Protein AF-M6W4L4-F1 (afdb_monomer)

Solvent-accessible surface area (backbone atoms only — not comparable to full-atom values): 7392 Å² total; per-residue (Å²): 112,64,77,73,66,74,75,53,56,67,71,57,54,54,48,52,51,52,49,51,53,52,50,52,51,51,52,45,53,54,50,35,35,76,71,67,80,42,81,84,80,82,80,94,47,87,72,47,58,64,54,51,49,45,44,52,48,52,65,40,52,47,45,51,48,51,49,65,61,50,50,76,80,43,56,58,68,59,44,53,48,54,60,58,44,46,64,48,53,49,54,52,50,39,32,74,76,70,63,50,80,78,48,72,67,55,52,52,50,40,51,52,47,52,50,52,44,54,51,51,54,63,68,56,69,82,117

Sequence (127 aa):
MDRVSAEIPIRVSIFYQSFVAGFLALVSVIGLHFIGIEEARVNPSMRLIPVVLYNALLASVLTTFLQTKFQRYVSPTRVGIIFSLEPVFSSIIAFLLLGETSGPIRIAGCTIVFAGLILAELIGKDR

Mean predicted aligned error: 7.34 Å

pLDDT: mean 85.25, std 9.57, range [44.06, 95.19]

Organism: NCBI:txid1192866

Structure (mmCIF, N/CA/C/O backbone):
data_AF-M6W4L4-F1
#
_entry.id   AF-M6W4L4-F1
#
loop_
_atom_site.group_PDB
_atom_site.id
_atom_site.type_symbol
_atom_site.label_atom_id
_atom_site.label_alt_id
_atom_site.label_comp_id
_atom_site.label_asym_id
_atom_site.label_entity_id
_atom_site.label_seq_id
_atom_site.pdbx_PDB_ins_code
_atom_site.Cartn_x
_atom_site.Cartn_y
_atom_site.Cartn_z
_atom_site.occupancy
_atom_site.B_iso_or_equiv
_atom_site.auth_seq_id
_atom_site.auth_comp_id
_atom_site.auth_asym_id
_atom_site.auth_atom_id
_atom_site.pdbx_PDB_model_num
ATOM 1 N N . MET A 1 1 ? -11.902 -2.347 16.437 1.00 51.88 1 MET A N 1
ATOM 2 C CA . MET A 1 1 ? -10.468 -2.638 16.602 1.00 51.88 1 MET A CA 1
ATOM 3 C C . MET A 1 1 ? -10.373 -3.878 17.451 1.00 51.88 1 MET A C 1
ATOM 5 O O . MET A 1 1 ? -11.124 -3.970 18.415 1.00 51.88 1 MET A O 1
ATOM 9 N N . ASP A 1 2 ? -9.513 -4.821 17.081 1.00 57.72 2 ASP A N 1
ATOM 10 C CA . ASP A 1 2 ? -9.141 -5.898 17.997 1.00 57.72 2 ASP A CA 1
ATOM 11 C C . ASP A 1 2 ? -8.483 -5.277 19.243 1.00 57.72 2 ASP A C 1
ATOM 13 O O . ASP A 1 2 ? -7.835 -4.228 19.115 1.00 57.72 2 ASP A O 1
ATOM 17 N N . ARG A 1 3 ? -8.675 -5.854 20.439 1.00 56.09 3 ARG A N 1
ATOM 18 C CA . ARG A 1 3 ? -8.299 -5.219 21.731 1.00 56.09 3 ARG A CA 1
ATOM 19 C C . ARG A 1 3 ? -6.858 -4.686 21.748 1.00 56.09 3 ARG A C 1
ATOM 21 O O . ARG A 1 3 ? -6.610 -3.591 22.239 1.00 56.09 3 ARG A O 1
ATOM 28 N N . VAL A 1 4 ? -5.947 -5.408 21.101 1.00 62.19 4 VAL A N 1
ATOM 29 C CA . VAL A 1 4 ? -4.513 -5.095 21.003 1.00 62.19 4 VAL A CA 1
ATOM 30 C C . VAL A 1 4 ? -4.235 -3.760 20.300 1.00 62.19 4 VAL A C 1
ATOM 32 O O . VAL A 1 4 ? -3.339 -3.018 20.691 1.00 62.19 4 VAL A O 1
ATOM 35 N N . SER A 1 5 ? -5.013 -3.397 19.277 1.00 57.59 5 SER A N 1
ATOM 36 C CA . SER A 1 5 ? -4.729 -2.194 18.486 1.00 57.59 5 SER A CA 1
ATOM 37 C C . SER A 1 5 ? -5.163 -0.897 19.178 1.00 57.59 5 SER A C 1
ATOM 39 O O . SER A 1 5 ? -4.757 0.178 18.738 1.00 57.59 5 SER A O 1
ATOM 41 N N . ALA A 1 6 ? -5.999 -0.979 20.220 1.00 63.41 6 ALA A N 1
ATOM 42 C CA . ALA A 1 6 ? -6.439 0.177 21.004 1.00 63.41 6 ALA A CA 1
ATOM 43 C C . ALA A 1 6 ? -5.392 0.621 22.037 1.00 63.41 6 ALA A C 1
ATOM 45 O O . ALA A 1 6 ? -5.361 1.792 22.409 1.00 63.41 6 ALA A O 1
ATOM 46 N N . GLU A 1 7 ? -4.525 -0.299 22.463 1.00 73.50 7 GLU A N 1
ATOM 47 C CA . GLU A 1 7 ? -3.508 -0.064 23.494 1.00 73.50 7 GLU A CA 1
ATOM 48 C C . GLU A 1 7 ? -2.176 0.429 22.909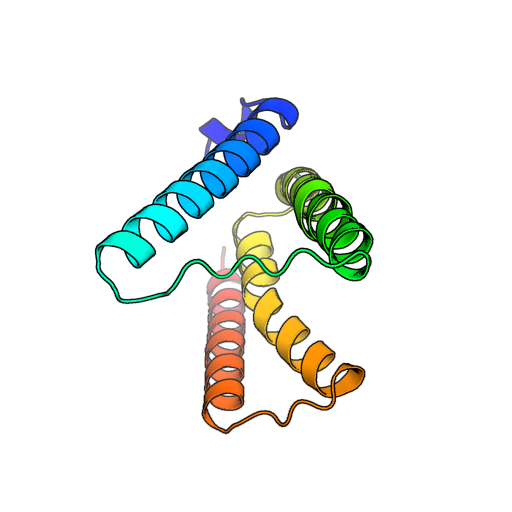 1.00 73.50 7 GLU A C 1
ATOM 50 O O . GLU A 1 7 ? -1.390 1.085 23.593 1.00 73.50 7 GLU A O 1
ATOM 55 N N . ILE A 1 8 ? -1.920 0.158 21.625 1.00 80.94 8 ILE A N 1
ATOM 56 C CA . ILE A 1 8 ? -0.656 0.509 20.973 1.00 80.94 8 ILE A CA 1
ATOM 57 C C . ILE A 1 8 ? -0.686 1.967 20.476 1.00 80.94 8 ILE A C 1
ATOM 59 O O . ILE A 1 8 ? -1.593 2.361 19.736 1.00 80.94 8 ILE A O 1
ATOM 63 N N . PRO A 1 9 ? 0.331 2.791 20.802 1.00 86.06 9 PRO A N 1
ATOM 64 C CA . PRO A 1 9 ? 0.440 4.140 20.261 1.00 86.06 9 PRO A CA 1
ATOM 65 C C . PRO A 1 9 ? 0.568 4.122 18.733 1.00 86.06 9 PRO A C 1
ATOM 67 O O . PRO A 1 9 ? 1.378 3.389 18.179 1.00 86.06 9 PRO A O 1
ATOM 70 N N . ILE A 1 10 ? -0.124 5.027 18.039 1.00 83.38 10 ILE A N 1
ATOM 71 C CA . ILE A 1 10 ? -0.116 5.118 16.561 1.00 83.38 10 ILE A CA 1
ATOM 72 C C . ILE A 1 10 ? 1.292 5.196 15.968 1.00 83.38 10 ILE A C 1
ATOM 74 O O . ILE A 1 10 ? 1.558 4.612 14.924 1.00 83.38 10 ILE A O 1
ATOM 78 N N . ARG A 1 11 ? 2.210 5.899 16.645 1.00 85.31 11 ARG A N 1
ATOM 79 C CA . ARG A 1 11 ? 3.616 5.995 16.223 1.00 85.31 11 ARG A CA 1
ATOM 80 C C . ARG A 1 11 ? 4.279 4.620 16.132 1.00 85.31 11 ARG A C 1
ATOM 82 O O . ARG A 1 11 ? 5.044 4.376 15.209 1.00 85.31 11 ARG A O 1
ATOM 89 N N . VAL A 1 12 ? 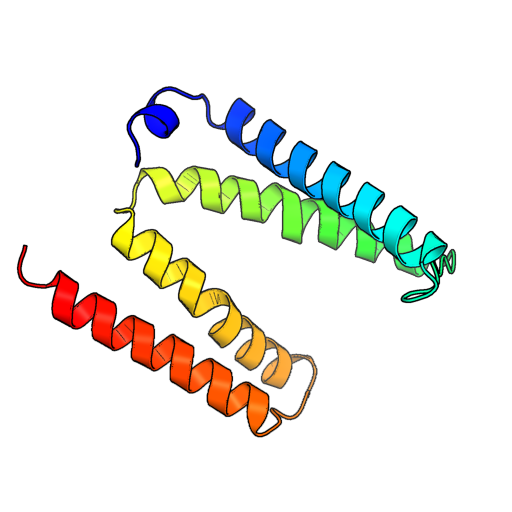3.949 3.733 17.068 1.00 87.19 12 VAL A N 1
ATOM 90 C CA . VAL A 1 12 ? 4.466 2.367 17.133 1.00 87.19 12 VAL A CA 1
ATOM 91 C C . VAL A 1 12 ? 3.857 1.525 16.009 1.00 87.19 12 VAL A C 1
ATOM 93 O O . VAL A 1 12 ? 4.599 0.865 15.290 1.00 87.19 12 VAL A O 1
ATOM 96 N N . SER A 1 13 ? 2.545 1.621 15.765 1.00 86.81 13 SER A N 1
ATOM 97 C CA . SER A 1 13 ? 1.889 0.915 14.650 1.00 86.81 13 SER A CA 1
ATOM 98 C C . SER A 1 13 ? 2.452 1.310 13.280 1.00 86.81 13 SER A C 1
ATOM 100 O O . SER A 1 13 ? 2.773 0.437 12.479 1.00 86.81 13 SER A O 1
ATOM 102 N N . ILE A 1 14 ? 2.629 2.611 13.026 1.00 88.06 14 ILE A N 1
ATOM 103 C CA . ILE A 1 14 ? 3.189 3.110 11.758 1.00 88.06 14 ILE A CA 1
ATOM 104 C C . ILE A 1 14 ? 4.635 2.644 11.582 1.00 88.06 14 ILE A C 1
ATOM 106 O O . ILE A 1 14 ? 5.027 2.265 10.477 1.00 88.06 14 ILE A O 1
ATOM 110 N N . PHE A 1 15 ? 5.422 2.663 12.662 1.00 90.19 15 PHE A N 1
ATOM 111 C CA . PHE A 1 15 ? 6.796 2.173 12.638 1.00 90.19 15 PHE A CA 1
ATOM 112 C C . PHE A 1 15 ? 6.844 0.690 12.265 1.00 90.19 15 PHE A C 1
ATOM 114 O O . PHE A 1 15 ? 7.547 0.335 11.323 1.00 90.19 15 PHE A O 1
ATOM 121 N N . TYR A 1 16 ? 6.052 -0.157 12.931 1.00 90.31 16 TYR A N 1
ATOM 122 C CA . TYR A 1 16 ? 5.989 -1.584 12.612 1.00 90.31 16 TYR A CA 1
ATOM 123 C C . TYR A 1 16 ? 5.527 -1.834 11.178 1.00 90.31 16 TYR A C 1
ATOM 125 O O . TYR A 1 16 ? 6.157 -2.616 10.474 1.00 90.31 16 TYR A O 1
ATOM 133 N N . GLN A 1 17 ? 4.477 -1.154 10.717 1.00 89.44 17 GLN A N 1
ATOM 134 C CA . GLN A 1 17 ? 3.968 -1.336 9.359 1.00 89.44 17 GLN A CA 1
ATOM 135 C C . GLN A 1 17 ? 5.007 -0.940 8.302 1.00 89.44 17 GLN A C 1
ATOM 137 O O . GLN A 1 17 ? 5.260 -1.709 7.378 1.00 89.44 17 GLN A O 1
ATOM 142 N N . SER A 1 18 ? 5.648 0.221 8.465 1.00 89.56 18 SER A N 1
ATOM 143 C CA . SER A 1 18 ? 6.666 0.708 7.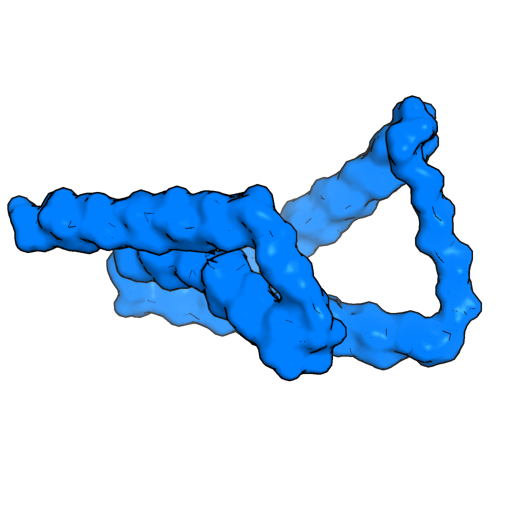522 1.00 89.56 18 SER A CA 1
ATOM 144 C C . SER A 1 18 ? 7.918 -0.167 7.541 1.00 89.56 18 SER A C 1
ATOM 146 O O . SER A 1 18 ? 8.491 -0.456 6.492 1.00 89.56 18 SER A O 1
ATOM 148 N N . 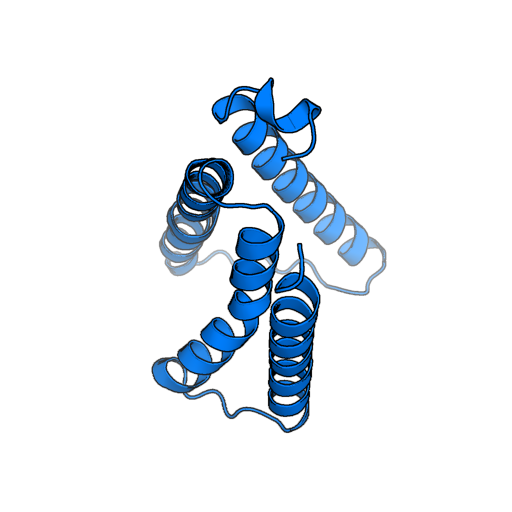PHE A 1 19 ? 8.325 -0.623 8.729 1.00 91.94 19 PHE A N 1
ATOM 149 C CA . PHE A 1 19 ? 9.466 -1.515 8.893 1.00 91.94 19 PHE A CA 1
ATOM 150 C C . PHE A 1 19 ? 9.213 -2.879 8.251 1.00 91.94 19 PHE A C 1
ATOM 152 O O . PHE A 1 19 ? 10.018 -3.325 7.440 1.00 91.94 19 PHE A O 1
ATOM 159 N N . VAL A 1 20 ? 8.088 -3.524 8.571 1.00 93.25 20 VAL A N 1
ATOM 160 C CA . VAL A 1 20 ? 7.742 -4.846 8.032 1.00 93.25 20 VAL A CA 1
ATOM 161 C C . VAL A 1 20 ? 7.558 -4.777 6.519 1.00 93.25 20 VAL A C 1
ATOM 163 O O . VAL A 1 20 ? 8.124 -5.606 5.814 1.00 93.25 20 VAL A O 1
ATOM 166 N N . ALA A 1 21 ? 6.837 -3.777 6.005 1.00 91.06 21 ALA A N 1
ATOM 167 C CA . ALA A 1 21 ? 6.647 -3.612 4.566 1.00 91.06 21 ALA A CA 1
ATOM 168 C C . ALA A 1 21 ? 7.981 -3.394 3.836 1.00 91.06 21 ALA A C 1
ATOM 170 O O . ALA A 1 21 ? 8.251 -4.066 2.843 1.00 91.06 21 ALA A O 1
ATOM 171 N N . GLY A 1 22 ? 8.841 -2.509 4.353 1.00 91.75 22 GLY A N 1
ATOM 172 C CA . GLY A 1 22 ? 10.158 -2.249 3.769 1.00 91.75 22 GLY A CA 1
ATOM 173 C C . GLY A 1 22 ? 11.082 -3.467 3.827 1.00 91.75 22 GLY A C 1
ATOM 174 O O . GLY A 1 22 ? 11.710 -3.814 2.830 1.00 91.75 22 GLY A O 1
ATOM 175 N N . PHE A 1 23 ? 11.132 -4.153 4.971 1.00 94.62 23 PHE A N 1
ATOM 176 C CA . PHE A 1 23 ? 11.952 -5.349 5.151 1.00 94.62 23 PHE A CA 1
ATOM 177 C C . PHE A 1 23 ? 11.502 -6.489 4.234 1.00 94.62 23 PHE A C 1
ATOM 179 O O . PHE A 1 23 ? 12.323 -7.056 3.517 1.00 94.62 23 PHE A O 1
ATOM 186 N N . LEU A 1 24 ? 10.201 -6.793 4.206 1.00 95.19 24 LEU A N 1
ATOM 187 C CA . LEU A 1 24 ? 9.666 -7.841 3.340 1.00 95.19 24 LEU A CA 1
ATOM 188 C C . LEU A 1 24 ? 9.841 -7.500 1.861 1.00 95.19 24 LEU A C 1
ATOM 190 O O . LEU A 1 24 ? 10.168 -8.397 1.088 1.00 95.19 24 LEU A O 1
ATOM 194 N N . ALA A 1 25 ? 9.687 -6.234 1.464 1.00 91.88 25 ALA A N 1
ATOM 195 C CA . ALA A 1 25 ? 9.954 -5.810 0.091 1.00 91.88 25 ALA A CA 1
ATOM 196 C C . ALA A 1 25 ? 11.421 -6.057 -0.301 1.00 91.88 25 ALA A C 1
ATOM 198 O O . ALA A 1 25 ? 11.680 -6.638 -1.353 1.00 91.88 25 ALA A O 1
ATOM 199 N N . LEU A 1 26 ? 12.381 -5.697 0.561 1.00 91.81 26 LEU A N 1
ATOM 200 C CA . LEU A 1 26 ? 13.809 -5.936 0.316 1.00 91.81 26 LEU A CA 1
ATOM 201 C C . LEU A 1 26 ? 14.143 -7.429 0.236 1.00 91.81 26 LEU A C 1
ATOM 203 O O . LEU A 1 26 ? 14.803 -7.862 -0.708 1.00 91.81 26 LEU A O 1
ATOM 207 N N . VAL A 1 27 ? 13.660 -8.222 1.197 1.00 94.12 27 VAL A N 1
ATOM 208 C CA . VAL A 1 27 ? 13.850 -9.680 1.200 1.00 94.12 27 VAL A CA 1
ATOM 209 C C . VAL A 1 27 ? 13.234 -10.309 -0.049 1.00 94.12 27 VAL A C 1
ATOM 211 O O . VAL A 1 27 ? 13.854 -11.184 -0.647 1.00 94.12 27 VAL A O 1
ATOM 214 N N . SER A 1 28 ? 12.058 -9.841 -0.477 1.00 92.38 28 SER A N 1
ATOM 215 C CA . SER A 1 28 ? 11.378 -10.349 -1.675 1.00 92.38 28 SER A CA 1
ATOM 216 C C . SER A 1 28 ? 12.170 -10.052 -2.944 1.00 92.38 28 SER A C 1
ATOM 218 O O . SER A 1 28 ? 12.389 -10.966 -3.729 1.00 92.38 28 SER A O 1
ATOM 220 N N . VAL A 1 29 ? 12.663 -8.821 -3.127 1.00 92.25 29 VAL A N 1
ATOM 221 C CA . VAL A 1 29 ? 13.479 -8.455 -4.302 1.00 92.25 29 VAL A CA 1
ATOM 222 C C . VAL A 1 29 ? 14.752 -9.299 -4.370 1.00 92.25 29 VAL A C 1
ATOM 224 O O . VAL A 1 29 ? 15.085 -9.837 -5.424 1.00 92.25 29 VAL A O 1
ATOM 227 N N . ILE A 1 30 ? 15.448 -9.456 -3.242 1.00 91.25 30 ILE A N 1
ATOM 228 C CA . ILE A 1 30 ? 16.668 -10.268 -3.172 1.00 91.25 30 ILE A CA 1
ATOM 229 C C . ILE A 1 30 ? 16.342 -11.742 -3.456 1.00 91.25 30 ILE A C 1
ATOM 231 O O . ILE A 1 30 ? 17.003 -12.375 -4.277 1.00 91.25 30 ILE A O 1
ATOM 235 N N . GLY A 1 31 ? 15.306 -12.287 -2.814 1.00 92.12 31 GLY A N 1
ATOM 236 C CA . GLY A 1 31 ? 14.888 -13.677 -2.982 1.00 92.12 31 GLY A CA 1
ATOM 237 C C . GLY A 1 31 ? 14.462 -14.005 -4.414 1.00 92.12 31 GLY A C 1
ATOM 238 O O . GLY A 1 31 ? 14.944 -14.981 -4.983 1.00 92.12 31 GLY A O 1
ATOM 239 N N . LEU A 1 32 ? 13.616 -13.173 -5.025 1.00 92.94 32 LEU A N 1
ATOM 240 C CA . LEU A 1 32 ? 13.151 -13.358 -6.405 1.00 92.94 32 LEU A CA 1
ATOM 241 C C . LEU A 1 32 ? 14.296 -13.267 -7.418 1.00 92.94 32 LEU A C 1
ATOM 243 O O . LEU A 1 32 ? 14.306 -14.030 -8.388 1.00 92.94 32 LEU A O 1
ATOM 247 N N . HIS A 1 33 ? 15.283 -12.407 -7.151 1.00 90.75 33 HIS A N 1
ATOM 248 C CA . HIS A 1 33 ? 16.497 -12.326 -7.953 1.00 90.75 33 HIS A CA 1
ATOM 249 C C . HIS A 1 33 ? 17.323 -13.612 -7.894 1.00 90.75 33 HIS A C 1
ATOM 251 O O . HIS A 1 33 ? 17.718 -14.129 -8.938 1.00 90.75 33 HIS A O 1
ATOM 257 N N . PHE A 1 34 ? 17.529 -14.176 -6.701 1.00 90.06 34 PHE A N 1
ATOM 258 C CA . PHE A 1 34 ? 18.261 -15.439 -6.550 1.00 90.06 34 PHE A CA 1
ATOM 259 C C . PHE A 1 34 ? 17.544 -16.639 -7.179 1.00 90.06 34 PHE A C 1
ATOM 261 O O . PHE A 1 34 ? 18.205 -17.556 -7.662 1.00 90.06 34 PHE A O 1
ATOM 268 N N . ILE A 1 35 ? 16.210 -16.640 -7.190 1.00 92.38 35 ILE A N 1
ATOM 269 C CA . ILE A 1 35 ? 15.405 -17.707 -7.808 1.00 92.38 35 ILE A CA 1
ATOM 270 C C . ILE A 1 35 ? 15.344 -17.538 -9.343 1.00 92.38 35 ILE A C 1
ATOM 272 O O . ILE A 1 35 ? 14.942 -18.455 -10.054 1.00 92.38 35 ILE A O 1
ATOM 276 N N . GLY A 1 36 ? 15.776 -16.389 -9.876 1.00 88.75 36 GLY A N 1
ATOM 277 C CA . GLY A 1 36 ? 15.777 -16.105 -11.313 1.00 88.75 36 GLY A CA 1
ATOM 278 C C . GLY A 1 36 ? 14.388 -15.823 -11.894 1.00 88.75 36 GLY A C 1
ATOM 279 O O . GLY A 1 36 ? 14.219 -15.873 -13.109 1.00 88.75 36 GLY A O 1
ATOM 280 N N . ILE A 1 37 ? 13.393 -15.539 -11.045 1.00 90.69 37 ILE A N 1
ATOM 281 C CA . ILE A 1 37 ? 12.034 -15.172 -11.482 1.00 90.69 37 ILE A CA 1
ATOM 282 C C . ILE A 1 37 ? 12.002 -13.713 -11.943 1.00 90.69 37 ILE A C 1
ATOM 284 O O . ILE A 1 37 ? 11.355 -13.395 -12.938 1.00 90.69 37 ILE A O 1
ATOM 288 N N . GLU A 1 38 ? 12.698 -12.827 -11.227 1.00 85.94 38 GLU A N 1
ATOM 289 C CA . GLU A 1 38 ? 12.702 -11.393 -11.506 1.00 85.94 38 GLU A CA 1
ATOM 290 C C . GLU A 1 38 ? 14.124 -10.832 -11.403 1.00 85.94 38 GLU A C 1
ATOM 292 O O . GLU A 1 38 ? 14.834 -11.054 -10.425 1.00 85.94 38 GLU A O 1
ATOM 297 N N . GLU A 1 39 ? 14.577 -10.099 -12.418 1.00 84.00 39 GLU A N 1
ATOM 298 C CA . GLU A 1 39 ? 15.888 -9.451 -12.381 1.00 84.00 39 GLU A CA 1
ATOM 299 C C . GLU A 1 39 ? 15.816 -8.137 -11.598 1.00 84.00 39 GLU A C 1
ATOM 301 O O . GLU A 1 39 ? 15.050 -7.237 -11.948 1.00 84.00 39 GLU A O 1
ATOM 306 N N . ALA A 1 40 ? 16.672 -7.977 -10.585 1.00 82.94 40 ALA A N 1
ATOM 307 C CA . ALA A 1 40 ? 16.809 -6.716 -9.866 1.00 82.94 40 ALA A CA 1
ATOM 308 C C . ALA A 1 40 ? 17.430 -5.644 -10.781 1.00 82.94 40 ALA A C 1
ATOM 310 O O . ALA A 1 40 ? 18.650 -5.543 -10.927 1.00 82.94 40 ALA A O 1
ATOM 311 N N . ARG A 1 41 ? 16.584 -4.833 -11.422 1.00 82.19 41 ARG A N 1
ATOM 312 C CA . ARG A 1 41 ? 17.013 -3.755 -12.322 1.00 82.19 41 ARG A CA 1
ATOM 313 C C . ARG A 1 41 ? 17.070 -2.426 -11.583 1.00 82.19 41 ARG A C 1
ATOM 315 O O . ARG A 1 41 ? 16.044 -1.852 -11.234 1.00 82.19 41 ARG A O 1
ATOM 322 N N . VAL A 1 42 ? 18.277 -1.893 -11.418 1.00 81.69 42 VAL A N 1
ATOM 323 C CA . VAL A 1 42 ? 18.495 -0.529 -10.922 1.00 81.69 42 VAL A CA 1
ATOM 324 C C . VAL A 1 42 ? 19.045 0.307 -12.069 1.00 81.69 42 VAL A C 1
ATOM 326 O O . VAL A 1 42 ? 20.187 0.128 -12.479 1.00 81.69 42 VAL A O 1
ATOM 329 N N . ASN A 1 43 ? 18.227 1.214 -12.605 1.00 84.75 43 ASN A N 1
ATOM 330 C CA . ASN A 1 43 ? 18.656 2.172 -13.623 1.00 84.75 43 ASN A CA 1
ATOM 331 C C . ASN A 1 43 ? 18.754 3.571 -12.997 1.00 84.75 43 ASN A C 1
ATOM 333 O O . ASN A 1 43 ? 17.760 4.299 -12.998 1.00 84.75 43 ASN A O 1
ATOM 337 N N . PRO A 1 44 ? 19.905 3.943 -12.409 1.00 80.31 44 PRO A N 1
ATOM 338 C CA . PRO A 1 44 ? 20.049 5.214 -11.716 1.00 80.31 44 PRO A CA 1
ATOM 339 C C . PRO A 1 44 ? 19.866 6.380 -12.694 1.00 80.31 44 PRO A C 1
ATOM 341 O O . PRO A 1 44 ? 20.684 6.629 -13.574 1.00 80.31 44 PRO A O 1
ATOM 344 N N . SER A 1 45 ? 18.772 7.117 -12.514 1.00 90.25 45 SER A N 1
ATOM 345 C CA . SER A 1 45 ? 18.424 8.302 -13.291 1.00 90.25 45 SER A CA 1
ATOM 346 C C . SER A 1 45 ? 18.093 9.449 -12.349 1.00 90.25 45 SER A C 1
ATOM 348 O O . SER A 1 45 ? 17.438 9.251 -11.326 1.00 90.25 45 SER A O 1
ATOM 350 N N . MET A 1 46 ? 18.465 10.674 -12.724 1.00 89.75 46 MET A N 1
ATOM 351 C CA . MET A 1 46 ? 18.117 11.881 -11.963 1.00 89.75 46 MET A CA 1
ATOM 352 C C . MET A 1 46 ? 16.594 12.057 -11.815 1.00 89.75 46 MET A C 1
ATOM 354 O O . MET A 1 46 ? 16.120 12.671 -10.863 1.00 89.75 46 MET A O 1
ATOM 358 N N . ARG A 1 47 ? 15.811 11.461 -12.728 1.00 89.75 47 ARG A N 1
ATOM 359 C CA . ARG A 1 47 ? 14.342 11.437 -12.663 1.00 89.75 47 ARG A CA 1
ATOM 360 C C . ARG A 1 47 ? 13.792 10.494 -11.589 1.00 89.75 47 ARG A C 1
ATOM 362 O O . ARG A 1 47 ? 12.648 10.670 -11.187 1.00 89.75 47 ARG A O 1
ATOM 369 N N . LEU A 1 48 ? 14.572 9.524 -11.105 1.00 90.69 48 LEU A N 1
ATOM 370 C CA . LEU A 1 48 ? 14.116 8.598 -10.064 1.00 90.69 48 LEU A CA 1
ATOM 371 C C . LEU A 1 48 ? 13.992 9.272 -8.704 1.00 90.69 48 LEU A C 1
ATOM 373 O O . LEU A 1 48 ? 13.065 8.961 -7.970 1.00 90.69 48 LEU A O 1
ATOM 377 N N . ILE A 1 49 ? 14.891 10.201 -8.375 1.00 91.50 49 ILE A N 1
ATOM 378 C CA . ILE A 1 49 ? 14.917 10.862 -7.065 1.00 91.50 49 ILE A CA 1
ATOM 379 C C . ILE A 1 49 ? 13.550 11.480 -6.711 1.00 91.50 49 ILE A C 1
ATOM 381 O O . ILE A 1 49 ? 13.001 11.111 -5.672 1.00 91.50 49 ILE A O 1
ATOM 385 N N . PRO A 1 50 ? 12.941 12.352 -7.544 1.00 93.69 50 PRO A N 1
ATOM 386 C CA . PRO A 1 50 ? 11.641 12.932 -7.211 1.00 93.69 50 PRO A CA 1
ATOM 387 C C . PRO A 1 50 ? 10.511 11.894 -7.172 1.00 93.69 50 PRO A C 1
ATOM 389 O O . PRO A 1 50 ? 9.625 12.006 -6.330 1.00 93.69 50 PRO A O 1
ATOM 392 N N . VAL A 1 51 ? 10.544 10.867 -8.029 1.00 91.88 51 VAL A N 1
ATOM 393 C CA . VAL A 1 51 ? 9.514 9.811 -8.069 1.00 91.88 51 VAL A CA 1
ATOM 394 C C . VAL A 1 51 ? 9.568 8.940 -6.813 1.00 91.88 51 VAL A C 1
ATOM 396 O O . VAL A 1 51 ? 8.539 8.677 -6.192 1.00 91.88 51 VAL A O 1
ATOM 399 N N . VAL A 1 52 ? 10.769 8.539 -6.393 1.00 91.56 52 VAL A N 1
ATOM 400 C CA . VAL A 1 52 ? 10.989 7.758 -5.170 1.00 91.56 52 VAL A CA 1
ATOM 401 C C . VAL A 1 52 ? 10.610 8.576 -3.940 1.00 91.56 52 VAL A C 1
ATOM 403 O O . VAL A 1 52 ? 9.935 8.052 -3.057 1.00 91.56 52 VAL A O 1
ATOM 406 N N . LEU A 1 53 ? 10.975 9.861 -3.888 1.00 93.38 53 LEU A N 1
ATOM 407 C CA . LEU A 1 53 ? 10.584 10.743 -2.785 1.00 93.38 53 LEU A CA 1
ATOM 408 C C . LEU A 1 53 ? 9.067 10.930 -2.709 1.00 93.38 53 LEU A C 1
ATOM 410 O O . LEU A 1 53 ? 8.501 10.830 -1.621 1.00 93.38 53 LEU A O 1
ATOM 414 N N . TYR A 1 54 ? 8.403 11.147 -3.846 1.00 94.19 54 TYR A N 1
ATOM 415 C CA . TYR A 1 54 ? 6.944 11.216 -3.913 1.00 94.19 54 TYR A CA 1
ATOM 416 C C . TYR A 1 54 ? 6.303 9.927 -3.381 1.00 94.19 54 TYR A C 1
ATOM 418 O O . TYR A 1 54 ? 5.438 9.976 -2.503 1.00 94.19 54 TYR A O 1
ATOM 426 N N . ASN A 1 55 ? 6.770 8.768 -3.851 1.00 92.88 55 ASN A N 1
ATOM 427 C CA . ASN A 1 55 ? 6.225 7.475 -3.453 1.00 92.88 55 ASN A CA 1
ATOM 428 C C . ASN A 1 55 ? 6.477 7.155 -1.968 1.00 92.88 55 ASN A C 1
ATOM 430 O O . ASN A 1 55 ? 5.586 6.676 -1.266 1.00 92.88 55 ASN A O 1
ATOM 434 N N . ALA A 1 56 ? 7.675 7.444 -1.459 1.00 91.12 56 ALA A N 1
ATOM 435 C CA . ALA A 1 56 ? 8.029 7.171 -0.070 1.00 91.12 56 ALA A CA 1
ATOM 436 C C . ALA A 1 56 ? 7.300 8.110 0.904 1.00 91.12 56 ALA A C 1
ATOM 438 O O . ALA A 1 56 ? 6.768 7.662 1.918 1.00 91.12 56 ALA A O 1
ATOM 439 N N . LEU A 1 57 ? 7.238 9.410 0.608 1.00 92.31 57 LEU A N 1
ATOM 440 C CA . LEU A 1 57 ? 6.679 10.389 1.541 1.00 92.31 57 LEU A CA 1
ATOM 441 C C . LEU A 1 57 ? 5.159 10.501 1.430 1.00 92.31 57 LEU A C 1
ATOM 443 O O . LEU A 1 57 ? 4.466 10.404 2.444 1.00 92.31 57 LEU A O 1
ATOM 447 N N . LEU A 1 58 ? 4.637 10.706 0.219 1.00 93.38 58 LEU A N 1
ATOM 448 C CA . LEU A 1 58 ? 3.209 10.944 0.019 1.00 93.38 58 LEU A CA 1
ATOM 449 C C . LEU A 1 58 ? 2.439 9.634 -0.098 1.00 93.38 58 LEU A C 1
ATOM 451 O O . LEU A 1 58 ? 1.530 9.406 0.695 1.00 93.38 58 LEU A O 1
ATOM 455 N N . ALA A 1 59 ? 2.818 8.759 -1.034 1.00 91.44 59 ALA A N 1
ATOM 456 C CA . ALA A 1 59 ? 2.055 7.532 -1.259 1.00 91.44 59 ALA A CA 1
ATOM 457 C C . ALA A 1 59 ? 2.163 6.554 -0.077 1.00 91.44 59 ALA A C 1
ATOM 459 O O . ALA A 1 59 ? 1.173 5.912 0.262 1.00 91.44 59 ALA A O 1
ATOM 460 N N . SER A 1 60 ? 3.321 6.491 0.592 1.00 91.12 60 SER A N 1
ATOM 461 C CA . SER A 1 60 ? 3.566 5.537 1.684 1.00 91.12 60 SER A CA 1
ATOM 462 C C . SER A 1 60 ? 3.358 6.151 3.073 1.00 91.12 60 SER A C 1
ATOM 464 O O . SER A 1 60 ? 2.377 5.821 3.745 1.00 91.12 60 SER A O 1
ATOM 466 N N . VAL A 1 61 ? 4.250 7.045 3.528 1.00 89.88 61 VAL A N 1
ATOM 467 C CA . VAL A 1 61 ? 4.239 7.552 4.919 1.00 89.88 61 VAL A CA 1
ATOM 468 C C . VAL A 1 61 ? 2.961 8.327 5.237 1.00 89.88 61 VAL A C 1
ATOM 470 O O . VAL A 1 61 ? 2.309 8.042 6.245 1.00 89.88 61 VAL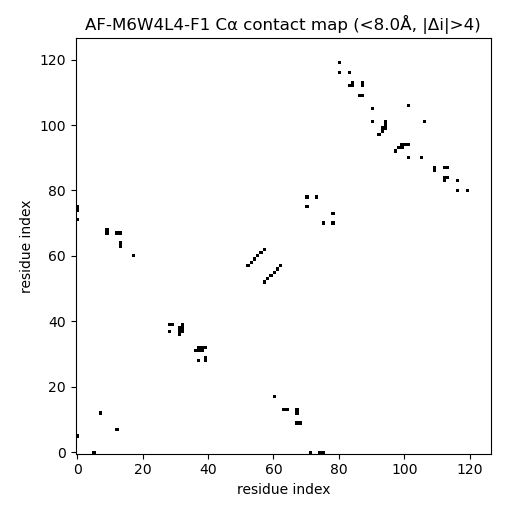 A O 1
ATOM 473 N N . LEU A 1 62 ? 2.579 9.290 4.393 1.00 92.12 62 LEU A N 1
ATOM 474 C CA . LEU A 1 62 ? 1.392 10.111 4.627 1.00 92.12 62 LEU A CA 1
ATOM 475 C C . LEU A 1 62 ? 0.108 9.278 4.557 1.00 92.12 62 LEU A C 1
ATOM 477 O O . LEU A 1 62 ? -0.700 9.351 5.483 1.00 92.12 62 LEU A O 1
ATOM 481 N N . THR A 1 63 ? -0.075 8.466 3.514 1.00 91.38 63 THR A N 1
ATOM 482 C CA . THR A 1 63 ? -1.265 7.611 3.377 1.00 91.38 63 THR A CA 1
ATOM 483 C C . THR A 1 63 ? -1.400 6.655 4.556 1.00 91.38 63 THR A C 1
ATOM 485 O O . THR A 1 63 ? -2.458 6.604 5.180 1.00 91.38 63 THR A O 1
ATOM 488 N N . THR A 1 64 ? -0.316 5.977 4.942 1.00 89.69 64 THR A N 1
ATOM 489 C CA . THR A 1 64 ? -0.314 5.056 6.090 1.00 89.69 64 THR A CA 1
ATOM 490 C C . THR A 1 64 ? -0.612 5.789 7.396 1.00 89.69 64 THR A C 1
ATOM 492 O O . THR A 1 64 ? -1.371 5.293 8.232 1.00 89.69 64 THR A O 1
ATOM 495 N N . PHE A 1 65 ? -0.074 7.000 7.578 1.00 91.12 65 PHE A N 1
ATOM 496 C CA . PHE A 1 65 ? -0.391 7.831 8.737 1.00 91.12 65 PHE A CA 1
ATOM 497 C C . PHE A 1 65 ? -1.875 8.196 8.783 1.00 91.12 65 PHE A C 1
ATOM 499 O O . PHE A 1 65 ? -2.502 8.048 9.833 1.00 91.12 65 PHE A O 1
ATOM 506 N N . LEU A 1 66 ? -2.447 8.652 7.665 1.00 91.94 66 LEU A N 1
ATOM 507 C CA . LEU A 1 66 ? -3.858 9.026 7.584 1.00 91.94 66 LEU A CA 1
ATOM 508 C C . LEU A 1 66 ? -4.760 7.808 7.797 1.00 91.94 66 LEU A C 1
ATOM 510 O O . LEU A 1 66 ? -5.658 7.878 8.634 1.00 91.94 66 LEU A O 1
ATOM 514 N N . GLN A 1 67 ? -4.482 6.683 7.134 1.00 89.94 67 GLN A N 1
ATOM 515 C CA . GLN A 1 67 ? -5.202 5.424 7.331 1.00 89.94 67 GLN A CA 1
ATOM 516 C C . GLN A 1 67 ? -5.156 5.005 8.801 1.00 89.94 67 GLN A C 1
ATOM 518 O O . GLN A 1 67 ? -6.202 4.852 9.428 1.00 89.94 67 GLN A O 1
ATOM 523 N N . THR A 1 68 ? -3.964 4.941 9.401 1.00 88.75 68 THR A N 1
ATOM 524 C CA . THR A 1 68 ? -3.806 4.528 10.804 1.00 88.75 68 THR A CA 1
ATOM 525 C C . THR A 1 68 ? -4.459 5.514 11.770 1.00 88.75 68 THR A C 1
ATOM 527 O O . THR A 1 68 ? -5.009 5.133 12.808 1.00 88.75 68 THR A O 1
ATOM 530 N N . LYS A 1 69 ? -4.432 6.808 11.441 1.00 89.06 69 LYS A N 1
ATOM 531 C CA . LYS A 1 69 ? -5.065 7.841 12.252 1.00 89.06 69 LYS A CA 1
ATOM 532 C C . LYS A 1 69 ? -6.578 7.757 12.186 1.00 89.06 69 LYS A C 1
ATOM 534 O O . LYS A 1 69 ? -7.185 7.844 13.246 1.00 89.06 69 LYS A O 1
ATOM 539 N N . PHE A 1 70 ? -7.166 7.602 11.008 1.00 88.75 70 PHE A N 1
ATOM 540 C CA . PHE A 1 70 ? -8.613 7.675 10.835 1.00 88.75 70 PHE A CA 1
ATOM 541 C C . PHE A 1 70 ? -9.331 6.343 11.033 1.00 88.75 70 PHE A C 1
ATOM 543 O O . PHE A 1 70 ? -10.459 6.350 11.524 1.00 88.75 70 PHE A O 1
ATOM 550 N N . GLN A 1 71 ? -8.666 5.210 10.791 1.00 87.62 71 GLN A N 1
ATOM 551 C CA . GLN A 1 71 ? -9.253 3.884 11.014 1.00 87.62 71 GLN A CA 1
ATOM 552 C C . GLN A 1 71 ? -9.724 3.672 12.458 1.00 87.62 71 GLN A C 1
ATOM 554 O O . GLN A 1 71 ? -10.648 2.905 12.695 1.00 87.62 71 GLN A O 1
ATOM 559 N N . ARG A 1 72 ? -9.129 4.375 13.433 1.00 82.19 72 ARG A N 1
ATOM 560 C CA . ARG A 1 72 ? -9.521 4.269 14.846 1.00 82.19 72 ARG A CA 1
ATOM 561 C C . ARG A 1 72 ? -10.879 4.907 15.159 1.00 82.19 72 ARG A C 1
ATOM 563 O O . ARG A 1 72 ? -11.468 4.598 16.187 1.00 82.19 72 ARG A O 1
ATOM 570 N N . TYR A 1 73 ? -11.340 5.831 14.314 1.00 86.56 73 TYR A N 1
ATOM 571 C CA . TYR A 1 73 ? -12.603 6.557 14.496 1.00 86.56 73 TYR A CA 1
ATOM 572 C C . TYR A 1 73 ? -13.760 5.922 13.717 1.00 86.56 73 TYR A C 1
ATOM 574 O O . TYR A 1 73 ? -14.890 6.397 13.791 1.00 86.56 73 TYR A O 1
ATOM 582 N N . VAL A 1 74 ? -13.487 4.864 12.952 1.00 86.12 74 VA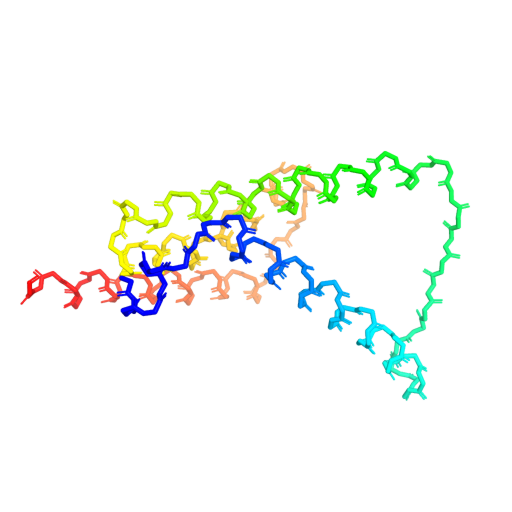L A N 1
ATOM 583 C CA . VAL A 1 74 ? -14.446 4.205 12.067 1.00 86.12 74 VAL A CA 1
ATOM 584 C C . VAL A 1 74 ? -14.555 2.735 12.476 1.00 86.12 74 VAL A C 1
ATOM 586 O O . VAL A 1 74 ? -13.590 2.133 12.946 1.00 86.12 74 VAL A O 1
ATOM 589 N N . SER A 1 75 ? -15.742 2.137 12.348 1.00 85.25 75 SER A N 1
ATOM 590 C CA . SER A 1 75 ? -15.917 0.722 12.686 1.00 85.25 75 SER A CA 1
ATOM 591 C C . SER A 1 75 ? -15.067 -0.172 11.765 1.00 85.25 75 SER A C 1
ATOM 593 O O . SER A 1 75 ? -14.910 0.154 10.586 1.00 85.25 75 SER A O 1
ATOM 595 N N . PRO A 1 76 ? -14.549 -1.320 12.249 1.00 81.12 76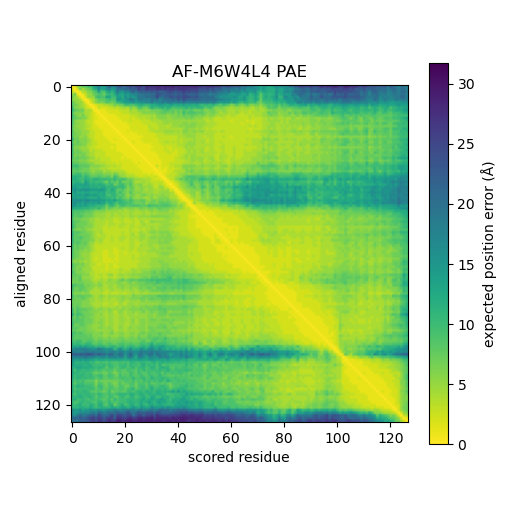 PRO A N 1
ATOM 596 C CA . PRO A 1 76 ? -13.735 -2.229 11.435 1.00 81.12 76 PRO A CA 1
ATOM 597 C C . PRO A 1 76 ? -14.410 -2.651 10.129 1.00 81.12 76 PRO A C 1
ATOM 599 O O . PRO A 1 76 ? -13.755 -2.691 9.094 1.00 81.12 76 PRO A O 1
ATOM 602 N N . THR A 1 77 ? -15.725 -2.887 10.161 1.00 83.00 77 THR A N 1
ATOM 603 C CA . THR A 1 77 ? -16.526 -3.212 8.973 1.00 83.00 77 THR A CA 1
ATOM 604 C C . THR A 1 77 ? -16.454 -2.101 7.930 1.00 83.00 77 THR A C 1
ATOM 606 O O . THR A 1 77 ? -16.143 -2.361 6.773 1.00 83.00 77 THR A O 1
ATOM 609 N N . ARG A 1 78 ? -16.660 -0.841 8.340 1.00 83.38 78 ARG A N 1
ATOM 610 C CA . ARG A 1 78 ? -16.598 0.313 7.431 1.00 83.38 78 ARG A CA 1
ATOM 611 C C . ARG A 1 78 ? -15.181 0.565 6.915 1.00 83.38 78 ARG A C 1
ATOM 613 O O . ARG A 1 78 ? -15.023 0.897 5.747 1.00 83.38 78 ARG A O 1
ATOM 620 N N . VAL A 1 79 ? -14.152 0.380 7.747 1.00 87.50 79 VAL A N 1
ATOM 621 C CA . VAL A 1 79 ? -12.746 0.463 7.304 1.00 87.50 79 VAL A CA 1
ATOM 622 C C . VAL A 1 79 ? -12.455 -0.597 6.239 1.00 87.50 79 VAL A C 1
ATOM 624 O O . VAL A 1 79 ? -11.917 -0.263 5.187 1.00 87.50 79 VAL A O 1
ATOM 627 N N . GLY A 1 80 ? -12.864 -1.849 6.473 1.00 84.81 80 GLY A N 1
ATOM 628 C CA . GLY A 1 80 ? -12.691 -2.941 5.511 1.00 84.81 80 GLY A CA 1
ATOM 629 C C . GLY A 1 80 ? -13.404 -2.679 4.183 1.00 84.81 80 GLY A C 1
ATOM 630 O O . GLY A 1 80 ? -12.834 -2.917 3.119 1.00 84.81 80 GLY A O 1
ATOM 631 N N . ILE A 1 81 ? -14.608 -2.109 4.238 1.00 84.50 81 ILE A N 1
ATOM 632 C CA . ILE A 1 81 ? -15.362 -1.643 3.068 1.00 84.50 81 ILE A CA 1
ATOM 633 C C . ILE A 1 81 ? -14.579 -0.584 2.278 1.00 84.50 81 IL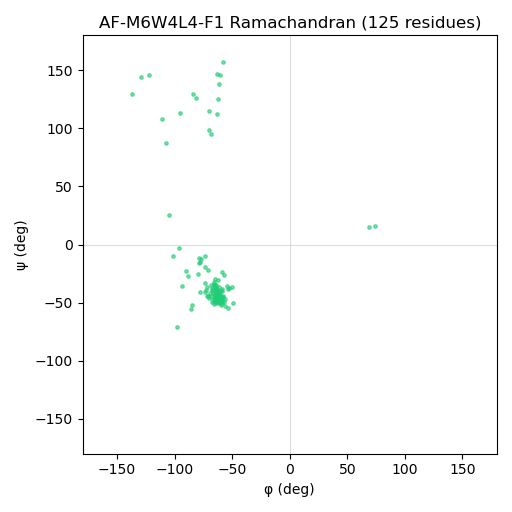E A C 1
ATOM 635 O O . ILE A 1 81 ? -14.414 -0.718 1.066 1.00 84.50 81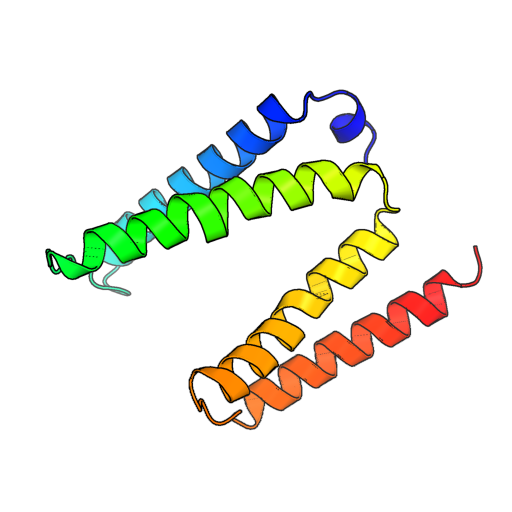 ILE A O 1
ATOM 639 N N . ILE A 1 82 ? -14.062 0.446 2.955 1.00 87.50 82 ILE A N 1
ATOM 640 C CA . ILE A 1 82 ? -13.310 1.535 2.313 1.00 87.50 82 ILE A CA 1
ATOM 641 C C . ILE A 1 82 ? -12.034 0.999 1.654 1.00 87.50 82 ILE A C 1
ATOM 643 O O . ILE A 1 82 ? -11.766 1.325 0.500 1.00 87.50 82 ILE A O 1
ATOM 647 N N . PHE A 1 83 ? -11.271 0.155 2.351 1.00 88.12 83 PHE A N 1
ATOM 648 C CA . PHE A 1 83 ? -10.038 -0.428 1.809 1.00 88.12 83 PHE A CA 1
ATOM 649 C C . PHE A 1 83 ? -10.310 -1.372 0.638 1.00 88.12 83 PHE A C 1
ATOM 651 O O . PHE A 1 83 ? -9.550 -1.395 -0.324 1.00 88.12 83 PHE A O 1
ATOM 658 N N . SER A 1 84 ? -11.437 -2.087 0.659 1.00 86.75 84 SER A N 1
ATOM 659 C CA . SER A 1 84 ? -11.845 -2.919 -0.476 1.00 86.75 84 SER A CA 1
ATOM 660 C C . SER A 1 84 ? -12.143 -2.084 -1.725 1.00 86.75 84 SER A C 1
ATOM 662 O O . SER A 1 84 ? -11.926 -2.557 -2.832 1.00 86.75 84 SER A O 1
ATOM 664 N N . LEU A 1 85 ? -12.593 -0.832 -1.584 1.00 88.19 85 LEU A N 1
ATOM 665 C CA . LEU A 1 85 ? -12.863 0.057 -2.721 1.00 88.19 85 LEU A CA 1
ATOM 666 C C . LEU A 1 85 ? -11.618 0.714 -3.328 1.00 88.19 85 LEU A C 1
ATOM 668 O O . LEU A 1 85 ? -11.688 1.212 -4.453 1.00 88.19 85 LEU A O 1
ATOM 672 N N . GLU A 1 86 ? -10.485 0.717 -2.629 1.00 88.88 86 GLU A N 1
ATOM 673 C CA . GLU A 1 86 ? -9.227 1.297 -3.112 1.00 88.88 86 GLU A CA 1
ATOM 674 C C . GLU A 1 86 ? -8.835 0.839 -4.536 1.00 88.88 86 GLU A C 1
ATOM 676 O O . GLU A 1 86 ? -8.623 1.708 -5.388 1.00 88.88 86 GLU A O 1
ATOM 681 N N . PRO A 1 87 ? -8.814 -0.468 -4.878 1.00 85.25 87 PRO A N 1
ATOM 682 C CA . PRO A 1 87 ? -8.507 -0.922 -6.238 1.00 85.25 87 PRO A CA 1
ATOM 683 C C . PRO A 1 87 ? -9.510 -0.441 -7.297 1.00 85.25 87 PRO A C 1
ATOM 685 O O . PRO A 1 87 ? -9.122 -0.215 -8.444 1.00 85.25 87 PRO A O 1
ATOM 688 N N . VAL A 1 88 ? -10.783 -0.246 -6.933 1.00 87.38 88 VAL A N 1
ATOM 689 C CA . VAL A 1 88 ? -11.811 0.261 -7.859 1.00 87.38 88 VAL A CA 1
ATOM 690 C C . VAL A 1 88 ? -11.504 1.712 -8.225 1.00 87.38 88 VAL A C 1
ATOM 692 O O . VAL A 1 88 ? -11.432 2.049 -9.408 1.00 87.38 88 VAL A O 1
ATOM 695 N N . PHE A 1 89 ? -11.245 2.562 -7.226 1.00 88.31 89 PHE A N 1
ATOM 696 C CA . PHE A 1 89 ? -10.846 3.950 -7.469 1.00 88.31 89 PHE A CA 1
ATOM 697 C C . PHE A 1 89 ? -9.504 4.040 -8.192 1.00 88.31 89 PHE A C 1
ATOM 699 O O . PHE A 1 89 ? -9.381 4.824 -9.130 1.00 88.31 89 PHE A O 1
ATOM 706 N N . SER A 1 90 ? -8.532 3.207 -7.817 1.00 88.75 90 SER A N 1
ATOM 707 C CA . SER A 1 90 ? -7.234 3.126 -8.490 1.00 88.75 90 SER A CA 1
ATOM 708 C C . SER A 1 90 ? -7.396 2.820 -9.982 1.00 88.75 90 SER A C 1
ATOM 710 O O . SER A 1 90 ? -6.864 3.549 -10.818 1.00 88.75 90 SER A O 1
ATOM 712 N N . SER A 1 91 ? -8.227 1.834 -10.346 1.00 86.00 91 SER A N 1
ATOM 713 C CA . SER A 1 91 ? -8.490 1.516 -11.756 1.00 86.00 91 SER A CA 1
ATOM 714 C C . SER A 1 91 ? -9.204 2.646 -12.504 1.00 86.00 91 SER A C 1
ATOM 716 O O . SER A 1 91 ? -8.927 2.845 -13.687 1.00 86.00 91 SER A O 1
ATOM 718 N N . ILE A 1 92 ? -10.137 3.358 -11.864 1.00 87.50 92 ILE A N 1
ATOM 719 C CA . ILE A 1 92 ? -10.837 4.496 -12.485 1.00 87.50 92 ILE A CA 1
ATOM 720 C C . ILE A 1 92 ? -9.854 5.646 -12.725 1.00 87.50 92 ILE A C 1
ATOM 722 O O . ILE A 1 92 ? -9.806 6.199 -13.823 1.00 87.50 92 ILE A O 1
ATOM 726 N N . ILE A 1 93 ? -9.042 5.983 -11.722 1.00 90.56 93 ILE A N 1
ATOM 727 C CA . ILE A 1 93 ? -8.042 7.052 -11.808 1.00 90.56 93 ILE A CA 1
ATOM 728 C C . ILE A 1 93 ? -6.977 6.706 -12.853 1.00 90.56 93 ILE A C 1
ATOM 730 O O . ILE A 1 93 ? -6.625 7.568 -13.653 1.00 90.56 93 ILE A O 1
ATOM 734 N N . ALA A 1 94 ? -6.508 5.457 -12.904 1.00 89.31 94 ALA A N 1
ATOM 735 C CA . ALA A 1 94 ? -5.560 4.999 -13.917 1.00 89.31 94 ALA A CA 1
ATOM 736 C C . ALA A 1 94 ? -6.138 5.122 -15.336 1.00 89.31 94 ALA A C 1
ATOM 738 O O . ALA A 1 94 ? -5.473 5.636 -16.232 1.00 89.31 94 ALA A O 1
ATOM 739 N N . PHE A 1 95 ? -7.401 4.739 -15.542 1.00 86.94 95 PHE A N 1
ATOM 740 C CA . PHE A 1 95 ? -8.065 4.933 -16.832 1.00 86.94 95 PHE A CA 1
ATOM 741 C C . PHE A 1 95 ? -8.156 6.420 -17.220 1.00 86.94 95 PHE A C 1
ATOM 743 O O . PHE A 1 95 ? -7.839 6.774 -18.352 1.00 86.94 95 PHE A O 1
ATOM 750 N N . LEU A 1 96 ? -8.547 7.296 -16.286 1.00 89.75 96 LEU A N 1
ATOM 751 C CA . LEU A 1 96 ? -8.747 8.725 -16.558 1.00 89.75 96 LEU A CA 1
ATOM 752 C C . LEU A 1 96 ? -7.439 9.511 -16.736 1.00 89.75 96 LEU A C 1
ATOM 754 O O . LEU A 1 96 ? -7.374 10.384 -17.596 1.00 89.75 96 LEU A O 1
ATOM 758 N N . LEU A 1 97 ? -6.418 9.240 -15.915 1.00 92.12 97 LEU A N 1
ATOM 759 C CA . LEU A 1 97 ? -5.165 10.007 -15.900 1.00 92.12 97 LEU A CA 1
ATOM 760 C C . LEU A 1 97 ? -4.075 9.405 -16.789 1.00 92.12 97 LEU A C 1
ATOM 762 O O . LEU A 1 97 ? -3.294 10.155 -17.370 1.00 92.12 97 LEU A O 1
ATOM 766 N N . LEU A 1 98 ? -3.994 8.074 -16.875 1.00 89.12 98 LEU A N 1
ATOM 767 C CA . LEU A 1 98 ? -2.950 7.369 -17.632 1.00 89.12 98 LEU A CA 1
ATOM 768 C C . LEU A 1 98 ? -3.458 6.863 -18.989 1.00 89.12 98 LEU A C 1
ATOM 770 O O . LEU A 1 98 ? -2.658 6.424 -19.812 1.00 89.12 98 LEU A O 1
ATOM 774 N N . GLY A 1 99 ? -4.773 6.916 -19.239 1.00 84.56 99 GLY A N 1
ATOM 775 C CA . GLY A 1 99 ? -5.377 6.411 -20.473 1.00 84.56 99 GLY A CA 1
ATOM 776 C C . GLY A 1 99 ? -5.318 4.886 -20.604 1.00 84.56 99 GLY A C 1
ATOM 777 O O . GLY A 1 99 ? -5.507 4.355 -21.697 1.00 84.56 99 GLY A O 1
ATOM 778 N N . GLU A 1 100 ? -5.038 4.160 -19.517 1.00 83.25 100 GLU A N 1
ATOM 779 C CA . GLU A 1 100 ? -4.912 2.706 -19.555 1.00 83.25 100 GLU A CA 1
ATOM 780 C C . GLU A 1 100 ? -6.268 2.042 -19.796 1.00 83.25 100 GLU A C 1
ATOM 782 O O . GLU A 1 100 ? -7.140 2.064 -18.925 1.00 83.25 100 GLU A O 1
ATOM 787 N N . THR A 1 101 ? -6.442 1.363 -20.930 1.00 75.62 101 THR A N 1
ATOM 788 C CA . THR A 1 101 ? -7.674 0.622 -21.225 1.00 75.62 101 THR A CA 1
ATOM 789 C C . THR A 1 101 ? -7.905 -0.507 -20.226 1.00 75.62 101 THR A C 1
ATOM 791 O O . THR A 1 101 ? -7.057 -1.382 -20.038 1.00 75.62 101 THR A O 1
ATOM 794 N N . SER A 1 102 ? -9.082 -0.505 -19.601 1.00 69.56 102 SER A N 1
ATOM 795 C CA . SER A 1 102 ? -9.507 -1.550 -18.671 1.00 69.56 102 SER A CA 1
ATOM 796 C C . SER A 1 102 ? -9.788 -2.838 -19.416 1.00 69.56 102 SER A C 1
ATOM 798 O O . SER A 1 102 ? -10.857 -3.009 -19.992 1.00 69.56 102 SER A O 1
ATOM 800 N N . GLY A 1 103 ? -8.813 -3.749 -19.403 1.00 81.12 103 GLY A N 1
ATOM 801 C CA . GLY A 1 103 ? -8.997 -5.093 -19.930 1.00 81.12 103 GLY A CA 1
ATOM 802 C C . GLY A 1 103 ? -10.157 -5.823 -19.231 1.00 81.12 103 GLY A C 1
ATOM 803 O O . GLY A 1 103 ? -10.482 -5.502 -18.081 1.00 81.12 103 GLY A O 1
ATOM 804 N N . PRO A 1 104 ? -10.754 -6.843 -19.875 1.00 81.81 104 PRO A N 1
ATOM 805 C CA . PRO A 1 104 ? -11.918 -7.563 -19.345 1.00 81.81 104 PRO A CA 1
ATOM 806 C C . PRO A 1 104 ? -11.698 -8.118 -17.932 1.00 81.81 104 PRO A C 1
ATOM 808 O O . PRO A 1 104 ? -12.595 -8.072 -17.094 1.00 81.81 104 PRO A O 1
ATOM 811 N N . ILE A 1 105 ? -10.475 -8.572 -17.640 1.00 85.19 105 ILE A N 1
ATOM 812 C CA . ILE A 1 105 ? -10.088 -9.098 -16.326 1.00 85.19 105 ILE A CA 1
ATOM 813 C C . ILE A 1 105 ? -10.157 -8.037 -15.220 1.00 85.19 105 ILE A C 1
ATOM 815 O O . ILE A 1 105 ? -10.579 -8.325 -14.102 1.00 85.19 105 ILE A O 1
ATOM 819 N N . ARG A 1 106 ? -9.789 -6.790 -15.535 1.00 82.25 106 ARG A N 1
ATOM 820 C CA . ARG A 1 106 ? -9.772 -5.682 -14.576 1.00 82.25 106 ARG A CA 1
ATOM 821 C C . ARG A 1 106 ? -11.191 -5.238 -14.245 1.00 82.25 106 ARG A C 1
ATOM 823 O O . ARG A 1 106 ? -11.500 -4.999 -13.081 1.00 82.25 106 ARG A O 1
ATOM 830 N N . ILE A 1 107 ? -12.061 -5.210 -15.256 1.00 83.62 107 ILE A N 1
ATOM 831 C CA . ILE A 1 107 ? -13.496 -4.951 -15.086 1.00 83.62 107 ILE A CA 1
ATOM 832 C C . ILE A 1 107 ? -14.121 -6.046 -14.217 1.00 83.62 107 ILE A C 1
ATOM 834 O O . ILE A 1 107 ? -14.760 -5.722 -13.221 1.00 83.62 107 ILE A O 1
ATOM 838 N N . ALA A 1 108 ? -13.866 -7.322 -14.526 1.00 88.69 108 ALA A N 1
ATOM 839 C CA . ALA A 1 108 ? -14.370 -8.444 -13.736 1.00 88.69 108 ALA A CA 1
ATOM 840 C C . ALA A 1 108 ? -13.918 -8.368 -12.266 1.00 88.69 108 ALA A C 1
ATOM 842 O O . ALA A 1 108 ? -14.741 -8.510 -11.364 1.00 88.69 108 ALA A O 1
ATOM 843 N N . GLY A 1 109 ? -12.638 -8.070 -12.016 1.00 86.88 109 GLY A N 1
ATOM 844 C CA . GLY A 1 109 ? -12.114 -7.867 -10.663 1.00 86.88 109 GLY A CA 1
ATOM 845 C C . GLY A 1 109 ? -12.812 -6.724 -9.919 1.00 86.88 109 GLY A C 1
ATOM 846 O O . GLY A 1 109 ? -13.241 -6.907 -8.780 1.00 86.88 109 GLY A O 1
ATOM 847 N N . CYS A 1 110 ? -13.009 -5.574 -10.576 1.00 85.44 110 CYS A N 1
ATOM 848 C CA . CYS A 1 110 ? -13.747 -4.448 -9.994 1.00 85.44 110 CYS A CA 1
ATOM 849 C C . CYS A 1 110 ? -15.196 -4.829 -9.661 1.00 85.44 110 CYS A C 1
ATOM 851 O O . CYS A 1 110 ? -15.683 -4.490 -8.584 1.00 85.44 110 CYS A O 1
ATOM 853 N N . THR A 1 111 ? -15.875 -5.564 -10.548 1.00 87.56 111 THR A N 1
ATOM 854 C CA . THR A 1 111 ? -17.245 -6.039 -10.315 1.00 87.56 111 THR A CA 1
ATOM 855 C C . THR A 1 111 ? -17.319 -6.989 -9.122 1.00 87.56 111 THR A C 1
ATOM 857 O O . THR A 1 111 ? -18.221 -6.842 -8.302 1.00 87.56 111 THR A O 1
ATOM 860 N N . ILE A 1 112 ? -16.371 -7.922 -8.980 1.00 89.62 112 ILE A N 1
ATOM 861 C CA . ILE A 1 112 ? -16.327 -8.868 -7.851 1.00 89.62 112 ILE A CA 1
ATOM 862 C C . ILE A 1 112 ? -16.148 -8.124 -6.526 1.00 89.62 112 ILE A C 1
ATOM 864 O O . ILE A 1 112 ? -16.897 -8.361 -5.580 1.00 89.62 112 ILE A O 1
ATOM 868 N N . VAL A 1 113 ? -15.189 -7.199 -6.465 1.00 87.44 113 VAL A N 1
ATOM 869 C CA . VAL A 1 113 ? -14.929 -6.385 -5.269 1.00 87.44 113 VAL A CA 1
ATOM 870 C C . VAL A 1 113 ? -16.156 -5.548 -4.899 1.00 87.44 113 VAL A C 1
ATOM 872 O O . VAL A 1 113 ? -16.569 -5.523 -3.739 1.00 87.44 113 VAL A O 1
ATOM 875 N N . PHE A 1 114 ? -16.784 -4.909 -5.888 1.00 85.69 114 PHE A N 1
ATOM 876 C CA . PHE A 1 114 ? -17.979 -4.098 -5.676 1.00 85.69 114 PHE A CA 1
ATOM 877 C C . PHE A 1 114 ? -19.191 -4.936 -5.238 1.00 85.69 114 PHE A C 1
ATOM 879 O O . PHE A 1 114 ? -19.939 -4.531 -4.350 1.00 85.69 114 PHE A O 1
ATOM 886 N N . ALA A 1 115 ? -19.368 -6.134 -5.799 1.00 88.31 115 ALA A N 1
ATOM 887 C CA . ALA A 1 115 ? -20.409 -7.065 -5.369 1.00 88.31 115 ALA A CA 1
ATOM 888 C C . ALA A 1 115 ? -20.177 -7.547 -3.928 1.00 88.31 115 ALA A C 1
ATOM 890 O O . ALA A 1 115 ? -21.113 -7.559 -3.128 1.00 88.31 115 ALA A O 1
ATOM 891 N N . GLY A 1 116 ? -18.931 -7.881 -3.573 1.00 85.38 116 GLY A N 1
ATOM 892 C CA . GLY A 1 116 ? -18.551 -8.250 -2.208 1.00 85.38 116 GLY A CA 1
ATOM 893 C C . GLY A 1 116 ? -18.847 -7.140 -1.198 1.00 85.38 116 GLY A C 1
ATOM 894 O O . GLY A 1 116 ? -19.369 -7.417 -0.119 1.00 85.38 116 GLY A O 1
ATOM 895 N N . LEU A 1 117 ? -18.607 -5.882 -1.577 1.00 84.19 117 LEU A N 1
ATOM 896 C CA . LEU A 1 117 ? -18.997 -4.719 -0.785 1.00 84.19 117 LEU A CA 1
ATOM 897 C C . LEU A 1 117 ? -20.514 -4.655 -0.556 1.00 84.19 117 LEU A C 1
ATOM 899 O O . LEU A 1 117 ? -20.949 -4.523 0.587 1.00 84.19 117 LEU A O 1
ATOM 903 N N . ILE A 1 118 ? -21.316 -4.739 -1.623 1.00 85.31 118 ILE A N 1
ATOM 904 C CA . ILE A 1 118 ? -22.782 -4.670 -1.507 1.00 85.31 118 ILE A CA 1
ATOM 905 C C . ILE A 1 118 ? -23.287 -5.775 -0.575 1.00 85.31 118 ILE A C 1
ATOM 907 O O . ILE A 1 118 ? -24.097 -5.509 0.309 1.00 85.31 118 ILE A O 1
ATOM 911 N N . LEU A 1 119 ? -22.777 -6.999 -0.728 1.00 86.62 119 LEU A N 1
ATOM 912 C CA . LEU A 1 119 ? -23.133 -8.118 0.143 1.00 86.62 119 LEU A CA 1
ATOM 913 C C . LEU A 1 119 ? -22.751 -7.856 1.606 1.00 86.62 119 LEU A C 1
ATOM 915 O O . LEU A 1 119 ? -23.565 -8.102 2.494 1.00 86.62 119 LEU A O 1
ATOM 919 N N . ALA A 1 120 ? -21.550 -7.332 1.865 1.00 81.12 120 ALA A N 1
ATOM 920 C CA . ALA A 1 120 ? -21.094 -7.017 3.217 1.00 81.12 120 ALA A CA 1
ATOM 921 C C . ALA A 1 120 ? -21.960 -5.941 3.891 1.00 81.12 120 ALA A C 1
ATOM 923 O O . ALA A 1 120 ? -22.287 -6.074 5.071 1.00 81.12 120 ALA A O 1
ATOM 924 N N . GLU A 1 121 ? -22.368 -4.911 3.147 1.00 81.19 121 GLU A N 1
ATOM 925 C CA . GLU A 1 121 ? -23.246 -3.855 3.660 1.00 81.19 121 GLU A CA 1
ATOM 926 C C . GLU A 1 121 ? -24.667 -4.376 3.926 1.00 81.19 121 GLU A C 1
ATOM 928 O O . GLU A 1 121 ? -25.255 -4.064 4.959 1.00 81.19 121 GLU A O 1
ATOM 933 N N . LEU A 1 122 ? -25.212 -5.211 3.033 1.00 84.38 122 LEU A N 1
ATOM 934 C CA . LEU A 1 122 ? -26.541 -5.807 3.207 1.00 84.38 122 LEU A CA 1
ATOM 935 C C . LEU A 1 122 ? -26.596 -6.751 4.414 1.00 84.38 122 LEU A C 1
ATOM 937 O O . LEU A 1 122 ? -27.542 -6.688 5.191 1.00 84.38 122 LEU A O 1
ATOM 941 N N . ILE A 1 123 ? -25.578 -7.596 4.594 1.00 80.12 123 ILE A N 1
ATOM 942 C CA . ILE A 1 123 ? -25.498 -8.540 5.720 1.00 80.12 123 ILE A CA 1
ATOM 943 C C . ILE A 1 123 ? -25.177 -7.808 7.032 1.00 80.12 123 ILE A C 1
ATOM 945 O O . ILE A 1 123 ? -25.640 -8.203 8.101 1.00 80.12 123 ILE A O 1
ATOM 949 N N . GLY A 1 124 ? -24.391 -6.730 6.969 1.00 67.94 124 GLY A N 1
ATOM 950 C CA . GLY A 1 124 ? -24.011 -5.926 8.131 1.00 67.94 124 GLY A CA 1
ATOM 951 C C . GLY A 1 124 ? -25.126 -5.038 8.690 1.00 67.94 124 GLY A C 1
ATOM 952 O O . GLY A 1 124 ? -24.947 -4.474 9.766 1.00 67.94 124 GLY A O 1
ATOM 953 N N . LYS A 1 125 ? -26.259 -4.908 7.988 1.00 57.38 125 LYS A N 1
ATOM 954 C CA . LYS A 1 125 ? -27.358 -3.999 8.345 1.00 57.38 125 LYS A CA 1
ATOM 955 C C . LYS A 1 125 ? -28.257 -4.498 9.491 1.00 57.38 125 LYS A C 1
ATOM 957 O O . LYS A 1 125 ? -28.980 -3.687 10.060 1.00 57.38 125 LYS A O 1
ATOM 962 N N . ASP A 1 126 ? -28.152 -5.770 9.885 1.00 47.88 126 ASP A N 1
ATOM 963 C CA . ASP A 1 126 ? -29.035 -6.405 10.882 1.00 47.88 126 ASP A CA 1
ATOM 964 C C . ASP A 1 126 ? -28.399 -6.631 12.277 1.00 47.88 126 ASP A C 1
ATOM 966 O O . ASP A 1 126 ? -28.833 -7.513 13.025 1.00 47.88 126 ASP A O 1
ATOM 970 N N . ARG A 1 127 ? -27.380 -5.851 12.675 1.00 44.06 127 ARG A N 1
ATOM 971 C CA . ARG A 1 127 ? -26.853 -5.851 14.059 1.00 44.06 127 ARG A CA 1
ATOM 972 C C . ARG A 1 127 ? -26.538 -4.465 14.602 1.00 44.06 127 ARG A C 1
ATOM 974 O O . ARG A 1 127 ? -25.760 -3.738 13.948 1.00 44.06 127 ARG A O 1
#

InterPro domains:
  IPR000620 EamA domain [PF00892] (3-119)
  IPR037185 Multidrug transporter EmrE superfamily [SSF103481] (45-122)
  IPR051258 Diverse Substrate Transporter [PTHR42920] (18-124)

Foldseek 3Di:
DPPVLVPDDLVVVLVVVVVVVVVVVVVVLVVCCVVVNDPPDDDDDPVVVVVVVCCCPPVRNVVSSVLSVCVVVDDPLVSVLVVLCVLVVVVVCCCVPVVDDQDPVSVVSSVVSVVVSVVSCVVVPPD

Secondary structure (DSSP, 8-state):
--HHHHHS-HHHHHHHHHHHHHHHHHHHHHHHHHHTSS-------TTHHHHHHHIIIIIIIIHHHHHHHHGGGS-HHHHHHHHHHHHHHHHHHHHHHH-----HHHHHHHHHHHHHHHHHHHHHTT-

Radius of gyration: 18.41 Å; Cα contacts (8 Å, |Δi|>4): 49; chains: 1; bounding box: 49×31×45 Å